Protein AF-I4Z2M0-F1 (afdb_monomer)

pLDDT: mean 75.76, std 14.9, range [39.53, 92.25]

Foldseek 3Di:
DDPPCDPVNVVCCVVVVVVVVVVVVVVVVVVVVVDLPPDQFQPDQVSLQVVLLVVVLVCPVVVVVVVQDDPVSVVVQQPDPPQKDKDFDDLVVPVRFGIKIWGWGDDPDDFTKIWIWTWHRRPVPTDIDIDTDGD

Mean predicted aligned error: 13.49 Å

Solvent-accessible surface area (backbone atoms only — not comparable to full-atom values): 7878 Å² total; per-residue (Å²): 136,82,81,80,74,50,72,69,58,56,54,50,49,68,56,48,53,58,50,53,52,48,51,51,49,49,51,54,53,60,65,63,59,84,52,73,81,87,52,76,58,51,82,45,68,65,51,42,40,53,50,35,52,52,50,54,70,68,41,56,69,60,49,44,74,69,68,44,87,43,72,66,55,46,51,57,50,67,66,41,90,84,19,62,49,65,45,82,45,66,28,93,81,47,92,58,22,33,38,36,20,39,38,44,54,64,57,103,66,94,54,67,31,40,42,35,38,32,24,30,42,34,73,91,66,61,54,74,49,80,48,79,49,85,121

Structure (mmCIF, N/CA/C/O backbone):
data_AF-I4Z2M0-F1
#
_entry.id   AF-I4Z2M0-F1
#
loop_
_atom_site.group_PDB
_atom_site.id
_atom_site.type_symbol
_atom_site.label_atom_id
_atom_site.label_alt_id
_atom_site.label_comp_id
_atom_site.label_asym_id
_atom_site.label_entity_id
_atom_site.label_seq_id
_atom_site.pdbx_PDB_ins_code
_atom_site.Cartn_x
_atom_site.Cartn_y
_atom_site.Cartn_z
_atom_site.occupancy
_atom_site.B_iso_or_equiv
_atom_site.auth_seq_id
_atom_site.auth_comp_id
_atom_site.auth_asym_id
_atom_site.auth_atom_id
_atom_site.pdbx_PDB_model_num
ATOM 1 N N . MET A 1 1 ? 30.466 15.596 -62.202 1.00 39.53 1 MET A N 1
ATOM 2 C CA . MET A 1 1 ? 30.116 16.770 -61.376 1.00 39.53 1 MET A CA 1
ATOM 3 C C . MET A 1 1 ? 30.839 16.613 -60.047 1.00 39.53 1 MET A C 1
ATOM 5 O O . MET A 1 1 ? 30.391 15.8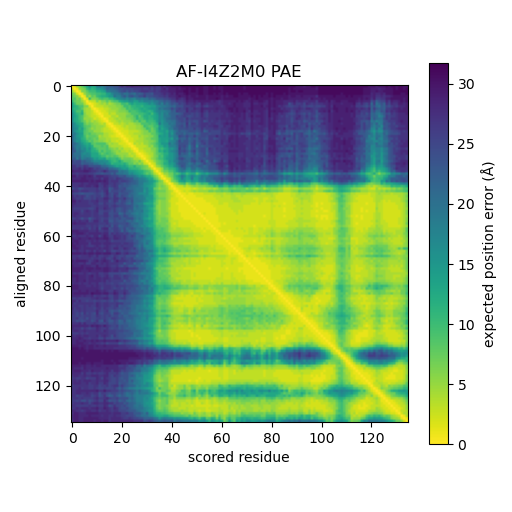74 -59.184 1.00 39.53 1 MET A O 1
ATOM 9 N N . THR A 1 2 ? 32.053 17.153 -59.965 1.00 40.94 2 THR A N 1
ATOM 10 C CA . THR A 1 2 ? 32.986 16.948 -58.851 1.00 40.94 2 THR A CA 1
ATOM 11 C C . THR A 1 2 ? 32.599 17.887 -57.718 1.00 40.94 2 THR A C 1
ATOM 13 O O . THR A 1 2 ? 32.672 19.105 -57.868 1.00 40.94 2 THR A O 1
ATOM 16 N N . ILE A 1 3 ? 32.136 17.333 -56.600 1.00 52.56 3 ILE A N 1
ATOM 17 C CA . ILE A 1 3 ? 31.807 18.111 -55.408 1.00 52.56 3 ILE A CA 1
ATOM 18 C C . ILE A 1 3 ? 33.134 18.595 -54.814 1.00 52.56 3 ILE A C 1
ATOM 20 O O . ILE A 1 3 ? 33.852 17.832 -54.172 1.00 52.56 3 ILE A O 1
ATOM 24 N N . VAL A 1 4 ? 33.480 19.861 -55.051 1.00 52.25 4 VAL A N 1
ATOM 25 C CA . VAL A 1 4 ? 34.564 20.544 -54.335 1.00 52.25 4 VAL A CA 1
ATOM 26 C C . VAL A 1 4 ? 34.057 20.805 -52.918 1.00 52.25 4 VAL A C 1
ATOM 28 O O . VAL A 1 4 ? 33.500 21.858 -52.615 1.00 52.25 4 VAL A O 1
ATOM 31 N N . MET A 1 5 ? 34.186 19.804 -52.046 1.00 54.22 5 MET A N 1
ATOM 32 C CA . MET A 1 5 ? 33.960 19.983 -50.615 1.00 54.22 5 MET A CA 1
ATOM 33 C C . MET A 1 5 ? 35.062 20.893 -50.081 1.00 54.22 5 MET A C 1
ATOM 35 O O . MET A 1 5 ? 36.216 20.499 -49.932 1.00 54.22 5 MET A O 1
ATOM 39 N N . THR A 1 6 ? 34.709 22.151 -49.837 1.00 61.16 6 THR A N 1
ATOM 40 C CA . THR A 1 6 ? 35.622 23.121 -49.232 1.00 61.16 6 THR A CA 1
ATOM 41 C C . THR A 1 6 ? 36.084 22.618 -47.858 1.00 61.16 6 THR A C 1
ATOM 43 O O . THR A 1 6 ? 35.313 22.029 -47.100 1.00 61.16 6 THR A O 1
ATOM 46 N N . PHE A 1 7 ? 37.345 22.857 -47.502 1.00 56.31 7 PHE A N 1
ATOM 47 C CA . PHE A 1 7 ? 37.953 22.408 -46.238 1.00 56.31 7 PHE A CA 1
ATOM 48 C C . PHE A 1 7 ? 37.116 22.777 -44.990 1.00 56.31 7 PHE A C 1
ATOM 50 O O . PHE A 1 7 ? 37.052 22.028 -44.019 1.00 56.31 7 PHE A O 1
ATOM 57 N N . ARG A 1 8 ? 36.377 23.895 -45.061 1.00 56.94 8 ARG A N 1
ATOM 58 C CA . ARG A 1 8 ? 35.423 24.349 -44.035 1.00 56.94 8 ARG A CA 1
ATOM 59 C C . ARG A 1 8 ? 34.245 23.392 -43.823 1.00 56.94 8 ARG A C 1
ATOM 61 O O . ARG A 1 8 ? 33.851 23.171 -42.684 1.00 56.94 8 ARG A O 1
ATOM 68 N N . THR A 1 9 ? 33.706 22.802 -44.891 1.00 59.09 9 THR A N 1
ATOM 69 C CA . THR A 1 9 ? 32.614 21.817 -44.798 1.00 59.09 9 THR A CA 1
ATOM 70 C C . THR A 1 9 ? 33.074 20.482 -44.214 1.00 59.09 9 THR A C 1
ATOM 72 O O . THR A 1 9 ? 32.345 19.885 -43.430 1.00 59.09 9 THR A O 1
ATOM 75 N N . VAL A 1 10 ? 34.304 20.049 -44.509 1.00 63.25 10 VAL A N 1
ATOM 76 C CA . VAL A 1 10 ? 34.873 18.814 -43.939 1.00 63.25 10 VAL A CA 1
ATOM 77 C C . VAL A 1 10 ? 35.121 18.970 -42.435 1.00 63.25 10 VAL A C 1
ATOM 79 O O . VAL A 1 10 ? 34.766 18.090 -41.653 1.00 63.25 10 VAL A O 1
ATOM 82 N N . LEU A 1 11 ? 35.650 20.124 -42.014 1.00 62.41 11 LEU A N 1
ATOM 83 C CA . LEU A 1 11 ? 35.903 20.421 -40.603 1.00 62.41 11 LEU A CA 1
ATOM 84 C C . LEU A 1 11 ? 34.603 20.525 -39.785 1.00 62.41 11 LEU A C 1
ATOM 86 O O . LEU A 1 11 ? 34.537 20.012 -38.672 1.00 62.41 11 LEU A O 1
ATOM 90 N N . ALA A 1 12 ? 33.550 21.130 -40.345 1.00 61.53 12 ALA A N 1
ATOM 91 C CA . ALA A 1 12 ? 32.249 21.219 -39.681 1.00 61.53 12 ALA A CA 1
ATOM 92 C C . ALA A 1 12 ? 31.610 19.836 -39.462 1.00 61.53 12 ALA A C 1
ATOM 94 O O . ALA A 1 12 ? 31.084 19.566 -38.385 1.00 61.53 12 ALA A O 1
ATOM 95 N N . VAL A 1 13 ? 31.700 18.930 -40.442 1.00 65.19 13 VAL A N 1
ATOM 96 C CA . VAL A 1 13 ? 31.169 17.561 -40.312 1.00 65.19 13 VAL A CA 1
ATOM 97 C C . VAL A 1 13 ? 31.956 16.756 -39.273 1.00 65.19 13 VAL A C 1
ATOM 99 O O . VAL A 1 13 ? 31.347 16.071 -38.451 1.00 65.19 13 VAL A O 1
ATOM 102 N N . LEU A 1 14 ? 33.287 16.886 -39.253 1.00 66.44 14 LEU A N 1
ATOM 103 C CA . LEU A 1 14 ? 34.154 16.191 -38.294 1.00 66.44 14 LEU A CA 1
ATOM 104 C C . LEU A 1 14 ? 33.935 16.626 -36.839 1.00 66.44 14 LEU A C 1
ATOM 106 O O . LEU A 1 14 ? 34.188 15.832 -35.941 1.00 66.44 14 LEU A O 1
ATOM 110 N N . ILE A 1 15 ? 33.459 17.850 -36.595 1.00 68.06 15 ILE A N 1
ATOM 111 C CA . ILE A 1 15 ? 33.192 18.362 -35.240 1.00 68.06 15 ILE A CA 1
ATOM 112 C C . ILE A 1 15 ? 31.734 18.116 -34.826 1.00 68.06 15 ILE A C 1
ATOM 114 O O . ILE A 1 15 ? 31.467 17.738 -33.685 1.00 68.06 15 ILE A O 1
ATOM 118 N N . CYS A 1 16 ? 30.778 18.287 -35.742 1.00 62.84 16 CYS A N 1
ATOM 119 C CA . CYS A 1 16 ? 29.357 18.149 -35.422 1.00 62.84 16 CYS A CA 1
ATOM 120 C C . CYS A 1 16 ? 28.910 16.686 -35.291 1.00 62.84 16 CYS A C 1
ATOM 122 O O . CYS A 1 16 ? 28.074 16.389 -34.440 1.00 62.84 16 CYS A O 1
ATOM 124 N N . ALA A 1 17 ? 29.460 15.758 -36.084 1.00 66.06 17 ALA A N 1
ATOM 125 C CA . ALA A 1 17 ? 29.055 14.351 -36.024 1.00 66.06 17 ALA A CA 1
ATOM 126 C C . ALA A 1 17 ? 29.381 13.675 -34.670 1.00 66.06 17 ALA A C 1
ATOM 128 O O . ALA A 1 17 ? 28.494 13.012 -34.127 1.00 66.06 17 ALA A O 1
ATOM 129 N N . PRO A 1 18 ? 30.566 13.881 -34.054 1.00 67.31 18 PRO A N 1
ATOM 130 C CA . PRO A 1 18 ? 30.851 13.378 -32.710 1.00 67.31 18 PRO A CA 1
ATOM 131 C C . PRO A 1 18 ? 29.967 14.007 -31.634 1.00 67.31 18 PRO A C 1
ATOM 133 O O . PRO A 1 18 ? 29.549 13.307 -30.720 1.00 67.31 18 PRO A O 1
ATOM 136 N N . LEU A 1 19 ? 29.647 15.302 -31.741 1.00 69.00 19 LEU A N 1
ATOM 137 C CA . LEU A 1 19 ? 28.785 15.990 -30.772 1.00 69.00 19 LEU A CA 1
ATOM 138 C C . LEU A 1 19 ? 27.345 15.471 -30.815 1.00 69.00 19 LEU A C 1
ATOM 140 O O . LEU A 1 19 ? 26.744 15.260 -29.766 1.00 69.00 19 LEU A O 1
ATOM 144 N N . ILE A 1 20 ? 26.806 15.213 -32.010 1.00 69.06 20 ILE A N 1
ATOM 145 C CA . ILE A 1 20 ? 25.469 14.628 -32.179 1.00 69.06 20 ILE A CA 1
ATOM 146 C C . ILE A 1 20 ? 25.456 13.174 -31.691 1.00 69.06 20 ILE A C 1
ATOM 148 O O . ILE A 1 20 ? 24.523 12.776 -31.000 1.00 69.06 20 ILE A O 1
ATOM 152 N N . ALA A 1 21 ? 26.500 12.392 -31.985 1.00 68.06 21 ALA A N 1
ATOM 153 C CA . ALA A 1 21 ? 26.630 11.025 -31.481 1.00 68.06 21 ALA A CA 1
ATOM 154 C C . ALA A 1 21 ? 26.785 10.981 -29.951 1.00 68.06 21 ALA A C 1
ATOM 156 O O . ALA A 1 21 ? 26.204 10.118 -29.300 1.00 68.06 21 ALA A O 1
ATOM 157 N N . PHE A 1 22 ? 27.510 11.934 -29.363 1.00 67.25 22 PHE A N 1
ATOM 158 C CA . PHE A 1 22 ? 27.665 12.067 -27.916 1.00 67.25 22 PHE A CA 1
ATOM 159 C C . PHE A 1 22 ? 26.360 12.512 -27.244 1.00 67.25 22 PHE A C 1
ATOM 161 O O . PHE A 1 22 ? 25.969 11.936 -26.235 1.00 67.25 22 PHE A O 1
ATOM 168 N N . ALA A 1 23 ? 25.636 13.471 -27.830 1.00 64.88 23 ALA A N 1
ATOM 169 C CA . ALA A 1 23 ? 24.324 13.896 -27.344 1.00 64.88 23 ALA A CA 1
ATOM 170 C C . ALA A 1 23 ? 23.272 12.779 -27.465 1.00 64.88 23 ALA A C 1
ATOM 172 O O . ALA A 1 23 ? 22.514 12.548 -26.526 1.00 64.88 23 ALA A O 1
ATOM 173 N N . GLY A 1 24 ? 23.257 12.044 -28.582 1.00 63.19 24 GLY A N 1
ATOM 174 C CA . GLY A 1 24 ? 22.393 10.878 -28.779 1.00 63.19 24 GLY A CA 1
ATOM 175 C C . GLY A 1 24 ? 22.752 9.710 -27.857 1.00 63.19 24 GLY A C 1
ATOM 176 O O . GLY A 1 24 ? 21.863 9.067 -27.307 1.00 63.19 24 GLY A O 1
ATOM 177 N N . GLY A 1 25 ? 24.047 9.479 -27.621 1.00 60.91 25 GLY A N 1
ATOM 178 C CA . GLY A 1 25 ? 24.546 8.487 -26.670 1.00 60.91 25 GLY A CA 1
ATOM 179 C C . GLY A 1 25 ? 24.176 8.829 -25.229 1.00 60.91 25 GLY A C 1
ATOM 180 O O . GLY A 1 25 ? 23.681 7.968 -24.510 1.00 60.91 25 GLY A O 1
ATOM 181 N N . LEU A 1 26 ? 24.320 10.093 -24.822 1.00 59.53 26 LEU A N 1
ATOM 182 C CA . LEU A 1 26 ? 23.854 10.564 -23.517 1.00 59.53 26 LEU A CA 1
ATOM 183 C C . LEU A 1 26 ? 22.335 10.441 -23.391 1.00 59.53 26 LEU A C 1
ATOM 185 O O . LEU A 1 26 ? 21.869 9.936 -22.379 1.00 59.53 26 LEU A O 1
ATOM 189 N N . ALA A 1 27 ? 21.561 10.825 -24.409 1.00 59.25 27 ALA A N 1
ATOM 190 C CA . ALA A 1 27 ? 20.108 10.658 -24.395 1.00 59.25 27 ALA A CA 1
ATOM 191 C C . ALA A 1 27 ? 19.698 9.181 -24.263 1.00 59.25 27 ALA A C 1
ATOM 193 O O . ALA A 1 27 ? 18.796 8.878 -23.492 1.00 59.25 27 ALA A O 1
ATOM 194 N N . PHE A 1 28 ? 20.390 8.254 -24.933 1.00 57.38 28 PHE A N 1
ATOM 195 C CA . PHE A 1 28 ? 20.151 6.812 -24.807 1.00 57.38 28 PHE A CA 1
ATOM 196 C C . PHE A 1 28 ? 20.551 6.255 -23.431 1.00 57.38 28 PHE A C 1
ATOM 198 O O . PHE A 1 28 ? 19.854 5.397 -22.884 1.00 57.38 28 PHE A O 1
ATOM 205 N N . VAL A 1 29 ? 21.645 6.757 -22.849 1.00 56.69 29 VAL A N 1
ATOM 206 C CA . VAL A 1 29 ? 22.059 6.421 -21.479 1.00 56.69 29 VAL A CA 1
ATOM 207 C C . VAL A 1 29 ? 21.027 6.938 -20.480 1.00 56.69 29 VAL A C 1
ATOM 209 O O . VAL A 1 29 ? 20.570 6.146 -19.667 1.00 56.69 29 VAL A O 1
ATOM 212 N N . PHE A 1 30 ? 20.591 8.201 -20.586 1.00 53.19 30 PHE A N 1
ATOM 213 C CA . PHE A 1 30 ? 19.575 8.809 -19.716 1.00 53.19 30 PHE A CA 1
ATOM 214 C C . PHE A 1 30 ? 18.183 8.169 -19.870 1.00 53.19 30 PHE A C 1
ATOM 216 O O . PHE A 1 30 ? 17.471 8.030 -18.879 1.00 53.19 30 PHE A O 1
ATOM 223 N N . TRP A 1 31 ? 17.817 7.701 -21.068 1.00 50.41 31 TRP A N 1
ATOM 224 C CA . TRP A 1 31 ? 16.560 6.976 -21.307 1.00 50.41 31 TRP A CA 1
ATOM 225 C C . TRP A 1 31 ? 16.549 5.579 -20.662 1.00 50.41 31 TRP A C 1
ATOM 227 O O . TRP A 1 31 ? 15.497 5.089 -20.267 1.00 50.41 31 TRP A O 1
ATOM 237 N N . ASN A 1 32 ? 17.717 4.947 -20.493 1.00 46.47 32 ASN A N 1
ATOM 238 C CA . ASN A 1 32 ? 17.856 3.654 -19.809 1.00 46.47 32 ASN A CA 1
ATOM 239 C C . ASN A 1 32 ? 18.048 3.766 -18.282 1.00 46.47 32 ASN A C 1
ATOM 241 O O . ASN A 1 32 ? 18.184 2.745 -17.609 1.00 46.47 32 ASN A O 1
ATOM 245 N N . VAL A 1 33 ? 18.023 4.976 -17.708 1.00 48.19 33 VAL A N 1
ATOM 246 C CA . VAL A 1 33 ? 18.077 5.186 -16.242 1.00 48.19 33 VAL A CA 1
ATOM 247 C C . VAL A 1 33 ? 16.685 5.127 -15.598 1.00 48.19 33 VAL A C 1
ATOM 249 O O . VAL A 1 33 ? 16.551 5.392 -14.411 1.00 48.19 33 VAL A O 1
ATOM 252 N N . GLY A 1 34 ? 15.655 4.677 -16.326 1.00 48.41 34 GLY A N 1
ATOM 253 C CA . GLY A 1 34 ? 14.385 4.193 -15.755 1.00 48.41 34 GLY A CA 1
ATOM 254 C C . GLY A 1 34 ? 14.520 2.834 -15.052 1.00 48.41 34 GLY A C 1
ATOM 255 O O . GLY A 1 34 ? 13.595 2.030 -15.027 1.00 48.41 34 GLY A O 1
ATOM 256 N N . SER A 1 35 ? 15.712 2.524 -14.546 1.00 53.62 35 SER A N 1
ATOM 257 C CA . SER A 1 35 ? 16.011 1.294 -13.835 1.00 53.62 35 SER A CA 1
ATOM 258 C C . SER A 1 35 ? 16.163 1.643 -12.366 1.00 53.62 35 SER A C 1
ATOM 260 O O . SER A 1 35 ? 16.992 2.474 -11.998 1.00 53.62 35 SER A O 1
ATOM 262 N N . CYS A 1 36 ? 15.378 0.969 -11.532 1.00 60.34 36 CYS A N 1
ATOM 263 C CA . CYS A 1 36 ? 15.385 0.966 -10.066 1.00 60.34 36 CYS A CA 1
ATOM 264 C C . CYS A 1 36 ? 16.738 0.527 -9.444 1.00 60.34 36 CYS A C 1
ATOM 266 O O . CYS A 1 36 ? 16.777 -0.014 -8.345 1.00 60.34 36 CYS A O 1
ATOM 268 N N . SER A 1 37 ? 17.850 0.669 -10.170 1.00 53.22 37 SER A N 1
ATOM 269 C CA . SER A 1 37 ? 19.125 -0.017 -9.960 1.00 53.22 37 SER A CA 1
ATOM 270 C C . SER A 1 37 ? 19.979 0.549 -8.833 1.00 53.22 37 SER A C 1
ATOM 272 O O . SER A 1 37 ? 20.956 -0.090 -8.465 1.00 53.22 37 SER A O 1
ATOM 274 N N . ASN A 1 38 ? 19.635 1.709 -8.265 1.00 53.56 38 ASN A N 1
ATOM 275 C CA . ASN A 1 38 ? 20.460 2.354 -7.234 1.00 53.56 38 ASN A CA 1
ATOM 276 C C . ASN A 1 38 ? 19.676 3.032 -6.096 1.00 53.56 38 ASN A C 1
ATOM 278 O 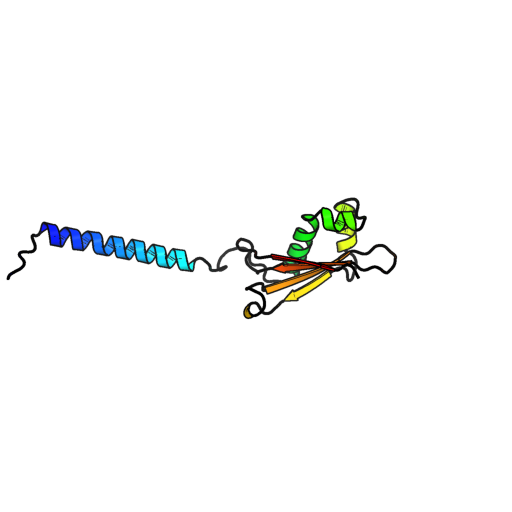O . ASN A 1 38 ? 20.278 3.723 -5.276 1.00 53.56 38 ASN A O 1
ATOM 282 N N . LEU A 1 39 ? 18.346 2.900 -6.031 1.00 57.41 39 LEU A N 1
ATOM 283 C CA . LEU A 1 39 ? 17.522 3.721 -5.135 1.00 57.41 39 LEU A CA 1
ATOM 284 C C . LEU A 1 39 ? 16.439 2.887 -4.447 1.00 57.41 39 LEU A C 1
ATOM 286 O O . LEU A 1 39 ? 15.714 2.169 -5.125 1.00 57.41 39 LEU A O 1
ATOM 290 N N . GLN A 1 40 ? 16.367 3.020 -3.111 1.00 63.47 40 GLN A N 1
ATOM 291 C CA . GLN A 1 40 ? 15.454 2.366 -2.153 1.00 63.47 40 GLN A CA 1
ATOM 292 C C . GLN A 1 40 ? 14.269 1.647 -2.810 1.00 63.47 40 GLN A C 1
ATOM 294 O O . GLN A 1 40 ? 13.201 2.231 -3.025 1.00 63.47 40 GLN A O 1
ATOM 299 N N . LYS A 1 41 ? 14.493 0.375 -3.134 1.00 74.06 41 LYS A N 1
ATOM 300 C CA . LYS A 1 41 ? 13.492 -0.525 -3.679 1.00 74.06 41 LYS A CA 1
ATOM 301 C C . LYS A 1 41 ? 12.776 -1.206 -2.515 1.00 74.06 41 LYS A C 1
ATOM 303 O O . LYS A 1 41 ? 13.399 -1.571 -1.523 1.00 74.06 41 LYS A O 1
ATOM 308 N N . ILE A 1 42 ? 11.459 -1.316 -2.617 1.00 80.81 42 ILE A N 1
ATOM 309 C CA . ILE A 1 42 ? 10.639 -2.121 -1.717 1.00 80.81 42 ILE A CA 1
ATOM 310 C C . ILE A 1 42 ? 10.824 -3.569 -2.164 1.00 80.81 42 ILE A C 1
ATOM 312 O O . ILE A 1 42 ? 10.192 -4.008 -3.127 1.00 80.81 42 ILE A O 1
ATOM 316 N N . ASP A 1 43 ? 11.766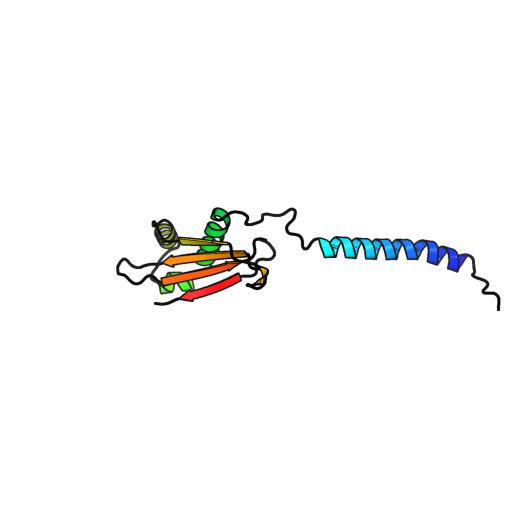 -4.252 -1.521 1.00 82.50 43 ASP A N 1
ATOM 317 C CA . ASP A 1 43 ? 12.193 -5.606 -1.889 1.00 82.50 43 ASP A CA 1
ATOM 318 C C . ASP A 1 43 ? 11.664 -6.676 -0.937 1.00 82.50 43 ASP A C 1
ATOM 320 O O . ASP A 1 43 ? 11.623 -7.850 -1.297 1.00 82.50 43 ASP A O 1
ATOM 324 N N . THR A 1 44 ? 11.254 -6.288 0.269 1.00 88.19 44 THR A N 1
ATOM 325 C CA . THR A 1 44 ? 10.776 -7.226 1.283 1.00 88.19 44 THR A CA 1
ATOM 326 C C . THR A 1 44 ? 9.288 -7.042 1.557 1.00 88.19 44 THR A C 1
ATOM 328 O O . THR A 1 44 ? 8.730 -5.951 1.417 1.00 88.19 44 THR A O 1
ATOM 331 N N . SER A 1 45 ? 8.643 -8.113 2.022 1.00 88.06 45 SER A N 1
ATOM 332 C CA . SER A 1 45 ? 7.262 -8.057 2.509 1.00 88.06 45 SER A CA 1
ATOM 333 C C . SER A 1 45 ? 7.100 -7.103 3.699 1.00 88.06 45 SER A C 1
ATOM 335 O O . SER A 1 45 ? 6.032 -6.527 3.884 1.00 88.06 45 SER A O 1
ATOM 337 N N . GLU A 1 46 ? 8.152 -6.916 4.503 1.00 89.56 46 GLU A N 1
ATOM 338 C CA . GLU A 1 46 ? 8.171 -5.979 5.633 1.00 89.56 46 GLU A CA 1
ATOM 339 C C . GLU A 1 46 ? 8.162 -4.523 5.150 1.00 89.56 46 GLU A C 1
ATOM 341 O O . GLU A 1 46 ? 7.346 -3.722 5.611 1.00 89.56 46 GLU A O 1
ATOM 346 N N . ASP A 1 47 ? 8.992 -4.194 4.158 1.00 89.06 47 ASP A N 1
ATOM 347 C CA . ASP A 1 47 ? 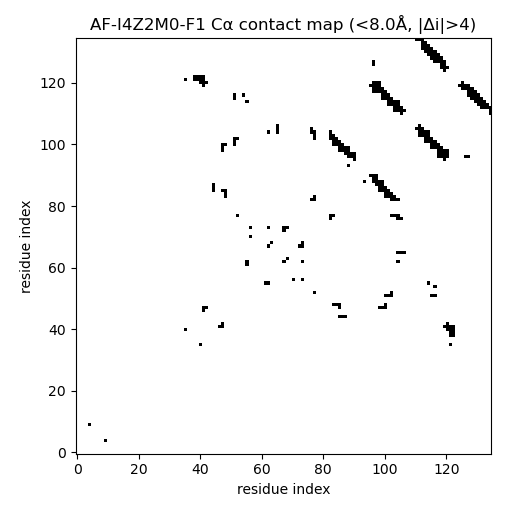9.001 -2.869 3.530 1.00 89.06 47 ASP A CA 1
ATOM 348 C C . ASP A 1 47 ? 7.654 -2.568 2.858 1.00 89.06 47 ASP A C 1
ATOM 350 O O . ASP A 1 47 ? 7.114 -1.464 2.975 1.00 89.06 47 ASP A O 1
ATOM 354 N N . ALA A 1 48 ? 7.080 -3.566 2.182 1.00 90.69 48 ALA A N 1
ATOM 355 C CA . ALA A 1 48 ? 5.773 -3.469 1.544 1.00 90.69 48 ALA A CA 1
ATOM 356 C C . ALA A 1 48 ? 4.636 -3.279 2.564 1.00 90.69 48 ALA A C 1
ATOM 358 O O . ALA A 1 48 ? 3.703 -2.495 2.335 1.00 90.69 48 ALA A O 1
ATOM 359 N N . LEU A 1 49 ? 4.730 -3.933 3.724 1.00 91.56 49 LEU A N 1
ATOM 360 C CA . LEU A 1 49 ? 3.797 -3.736 4.827 1.00 91.56 49 LEU A CA 1
ATOM 361 C C . LEU A 1 49 ? 3.866 -2.302 5.356 1.00 91.56 49 LEU A C 1
ATOM 363 O O . LEU A 1 49 ? 2.838 -1.628 5.464 1.00 91.56 49 LEU A O 1
ATOM 367 N N . GLU A 1 50 ? 5.067 -1.823 5.678 1.00 91.25 50 GLU A N 1
ATOM 368 C CA . GLU A 1 50 ? 5.260 -0.468 6.197 1.00 91.25 50 GLU A CA 1
ATOM 369 C C . GLU A 1 50 ? 4.827 0.594 5.186 1.00 91.25 50 GLU A C 1
ATOM 371 O O . GLU A 1 50 ? 4.228 1.610 5.557 1.00 91.25 50 GLU A O 1
ATOM 376 N N . PHE A 1 51 ? 5.031 0.330 3.897 1.00 90.38 51 PHE A N 1
ATOM 377 C CA . PHE A 1 51 ? 4.537 1.187 2.833 1.00 90.38 51 PHE A CA 1
ATOM 378 C C . PHE A 1 51 ? 3.003 1.226 2.762 1.00 90.38 51 PHE A C 1
ATOM 380 O O . PHE A 1 51 ? 2.413 2.306 2.651 1.00 90.38 51 PHE A O 1
ATOM 387 N N . GLY A 1 52 ? 2.333 0.080 2.898 1.00 90.81 52 GLY A N 1
ATOM 388 C CA . GLY A 1 52 ? 0.872 0.032 2.989 1.00 90.81 52 GLY A CA 1
ATOM 389 C C . GLY A 1 52 ? 0.342 0.807 4.199 1.00 90.81 52 GLY A C 1
ATOM 390 O O . GLY A 1 52 ? -0.582 1.613 4.066 1.00 90.81 52 GLY A O 1
ATOM 391 N N . LYS A 1 53 ? 0.968 0.646 5.377 1.00 92.19 53 LYS A N 1
ATOM 392 C CA . LYS A 1 53 ? 0.610 1.412 6.587 1.00 92.19 53 LYS A CA 1
ATOM 393 C C . LYS A 1 53 ? 0.814 2.912 6.384 1.00 92.19 53 LYS A C 1
ATOM 395 O O . LYS A 1 53 ? -0.003 3.712 6.837 1.00 92.19 53 LYS A O 1
ATOM 400 N N . TYR A 1 54 ? 1.889 3.314 5.702 1.00 91.69 54 TYR A N 1
ATOM 401 C CA . TYR A 1 54 ? 2.131 4.710 5.338 1.00 91.69 54 TYR A CA 1
ATOM 402 C C . TYR A 1 54 ? 0.976 5.295 4.510 1.00 91.69 54 TYR A C 1
ATOM 404 O O . TYR A 1 54 ? 0.509 6.394 4.817 1.00 91.69 54 TYR A O 1
ATOM 412 N N . TRP A 1 55 ? 0.474 4.561 3.514 1.00 91.06 55 TRP A N 1
ATOM 413 C CA . TRP A 1 55 ? -0.665 5.009 2.709 1.00 91.06 55 TRP A CA 1
ATOM 414 C C . TRP A 1 55 ? -1.947 5.149 3.516 1.00 91.06 55 TRP A C 1
ATOM 416 O O . TRP A 1 55 ? -2.616 6.179 3.420 1.00 91.06 55 TRP A O 1
ATOM 426 N N . LEU A 1 56 ? -2.239 4.175 4.376 1.00 90.62 56 LEU A N 1
ATOM 427 C CA . LEU A 1 56 ? -3.402 4.242 5.252 1.00 90.62 56 LEU A CA 1
ATOM 428 C C . LEU A 1 56 ? -3.341 5.450 6.197 1.00 90.62 56 LEU A C 1
ATOM 430 O O . LEU A 1 56 ? -4.329 6.162 6.350 1.00 90.62 56 LEU A O 1
ATOM 434 N N . ARG A 1 57 ? -2.173 5.744 6.785 1.00 92.12 57 ARG A N 1
ATOM 435 C CA . ARG A 1 57 ? -1.976 6.940 7.630 1.00 92.12 57 ARG A CA 1
ATOM 436 C C . ARG A 1 57 ? -2.241 8.240 6.867 1.00 92.12 57 ARG A C 1
ATOM 438 O O . ARG A 1 57 ? -2.691 9.212 7.469 1.00 92.12 57 ARG A O 1
ATOM 445 N N . ARG A 1 58 ? -1.962 8.263 5.561 1.00 90.81 58 ARG A N 1
ATOM 446 C CA . ARG A 1 58 ? -2.155 9.433 4.696 1.00 90.81 58 ARG A CA 1
ATOM 447 C C . ARG A 1 58 ? -3.616 9.640 4.291 1.00 90.81 58 ARG A C 1
ATOM 449 O O . ARG A 1 58 ? -4.018 10.789 4.114 1.00 90.81 58 ARG A O 1
ATOM 456 N N . ASP A 1 59 ? -4.408 8.577 4.156 1.00 89.56 59 ASP A N 1
ATOM 457 C CA . ASP A 1 59 ? -5.832 8.686 3.821 1.00 89.56 59 ASP A CA 1
ATOM 458 C C . ASP A 1 59 ? -6.715 8.763 5.070 1.00 89.56 59 ASP A C 1
ATOM 460 O O . ASP A 1 59 ? -7.386 7.813 5.475 1.00 89.56 59 ASP A O 1
ATOM 464 N N . GLU A 1 60 ? -6.725 9.950 5.677 1.00 88.44 60 GLU A N 1
ATOM 465 C CA . GLU A 1 60 ? -7.497 10.244 6.886 1.00 88.44 60 GLU A CA 1
ATOM 466 C C . GLU A 1 60 ? -8.990 9.936 6.762 1.00 88.44 60 GLU A C 1
ATOM 468 O O . GLU A 1 60 ? -9.631 9.516 7.727 1.00 88.44 60 GLU A O 1
ATOM 473 N N . ARG A 1 61 ? -9.550 10.110 5.564 1.00 86.50 61 ARG A N 1
ATOM 474 C CA . ARG A 1 61 ? -10.979 9.905 5.318 1.00 86.50 61 ARG A CA 1
ATOM 475 C C . ARG A 1 61 ? -11.377 8.459 5.556 1.00 86.50 61 ARG A C 1
ATOM 477 O O . ARG A 1 61 ? -12.448 8.229 6.107 1.00 86.50 61 ARG A O 1
ATOM 484 N N . PHE A 1 62 ? -10.512 7.516 5.184 1.00 85.31 62 PHE A N 1
ATOM 485 C CA . PHE A 1 62 ? -10.789 6.101 5.359 1.00 85.31 62 PHE A CA 1
ATOM 486 C C . PHE A 1 62 ? -10.878 5.750 6.844 1.00 85.31 62 PHE A C 1
ATOM 488 O O . PHE A 1 62 ? -11.953 5.407 7.322 1.00 85.31 62 PHE A O 1
ATOM 495 N N . TRP A 1 63 ? -9.801 5.907 7.617 1.00 86.88 63 TRP A N 1
ATOM 496 C CA . TRP A 1 63 ? -9.807 5.452 9.012 1.00 86.88 63 TRP A CA 1
ATOM 497 C C . TRP A 1 63 ? -10.714 6.292 9.923 1.00 86.88 63 TRP A C 1
ATOM 499 O O . TRP A 1 63 ? -11.314 5.740 10.849 1.00 86.88 63 TRP A O 1
ATOM 509 N N . ARG A 1 64 ? -10.920 7.589 9.640 1.00 85.00 64 ARG A N 1
ATOM 510 C CA . ARG A 1 64 ? -11.921 8.384 10.374 1.00 85.00 64 ARG A CA 1
ATOM 511 C C . ARG A 1 64 ? -13.346 7.923 10.110 1.00 85.00 64 ARG A C 1
ATOM 513 O O . ARG A 1 64 ? -14.133 7.885 11.056 1.00 85.00 64 ARG A O 1
ATOM 520 N N . ALA A 1 65 ? -13.682 7.549 8.872 1.00 82.31 65 ALA A N 1
ATOM 521 C CA . ALA A 1 65 ? -14.992 6.970 8.566 1.00 82.31 65 ALA A CA 1
ATOM 522 C C . ALA A 1 65 ? -15.239 5.680 9.367 1.00 82.31 65 ALA A C 1
ATOM 524 O O . ALA A 1 65 ? -16.379 5.374 9.703 1.00 82.31 65 ALA A O 1
ATOM 525 N N . LYS A 1 66 ? -14.168 4.979 9.760 1.00 78.50 66 LYS A N 1
ATOM 526 C CA . LYS A 1 66 ? -14.214 3.762 10.587 1.00 78.50 66 LYS A CA 1
ATOM 527 C C . LYS A 1 66 ? -14.164 4.023 12.094 1.00 78.50 66 LYS A C 1
ATOM 529 O O . LYS A 1 66 ? -14.078 3.097 12.894 1.00 78.50 66 LYS A O 1
ATOM 534 N N . GLY A 1 67 ? -14.273 5.286 12.510 1.00 81.31 67 GLY A N 1
ATOM 535 C CA . GLY A 1 67 ? -14.359 5.672 13.918 1.00 81.31 67 GLY A CA 1
ATOM 536 C C . GLY A 1 67 ? -13.017 5.732 14.647 1.00 81.31 67 GLY A C 1
ATOM 537 O O . GLY A 1 67 ? -13.009 5.922 15.866 1.00 81.31 67 GLY A O 1
ATOM 538 N N . VAL A 1 68 ? -11.898 5.618 13.926 1.00 86.00 68 VAL A N 1
ATOM 539 C CA . VAL A 1 68 ? -10.560 5.864 14.471 1.00 86.00 68 VAL A CA 1
ATOM 540 C C . VAL A 1 68 ? -10.390 7.375 14.648 1.00 86.00 68 VAL A C 1
ATOM 542 O O . VAL A 1 68 ? -10.564 8.151 13.709 1.00 86.00 68 VAL A O 1
ATOM 545 N N . LYS A 1 69 ? -10.110 7.815 15.879 1.00 86.44 69 LYS A N 1
ATOM 546 C CA . LYS A 1 69 ? -10.128 9.244 16.241 1.00 86.44 69 LYS A CA 1
ATOM 547 C C . LYS A 1 69 ? -8.774 9.920 16.079 1.00 86.44 69 LYS A C 1
ATOM 549 O O . LYS A 1 69 ? -8.719 11.139 15.931 1.00 86.44 69 LYS A O 1
ATOM 554 N N . SER A 1 70 ? -7.694 9.148 16.129 1.00 90.12 70 SER A N 1
ATOM 555 C CA . SER A 1 70 ? -6.332 9.664 16.084 1.00 90.12 70 SER A CA 1
ATOM 556 C C . SER A 1 70 ? -5.379 8.707 15.371 1.00 90.12 70 SER A C 1
ATOM 558 O O . SER A 1 70 ? -5.636 7.510 15.263 1.00 90.12 70 SER A O 1
ATOM 560 N N . LEU A 1 71 ? -4.232 9.235 14.931 1.00 89.94 71 LEU A N 1
ATOM 561 C CA . LEU A 1 71 ? -3.142 8.418 14.386 1.00 89.94 71 LEU A CA 1
ATOM 562 C C . LEU A 1 71 ? -2.574 7.437 15.420 1.00 89.94 71 LEU A C 1
ATOM 564 O O . LEU A 1 71 ? -2.089 6.372 15.048 1.00 89.94 71 LEU A O 1
ATOM 568 N N . THR A 1 72 ? -2.635 7.778 16.708 1.00 90.31 72 THR A N 1
ATOM 569 C CA . THR A 1 72 ? -2.229 6.874 17.789 1.00 90.31 72 THR A CA 1
ATOM 570 C C . THR A 1 72 ? -3.155 5.665 17.850 1.00 90.31 72 THR A C 1
ATOM 572 O O . THR A 1 72 ? -2.672 4.538 17.842 1.00 90.31 72 THR A O 1
ATOM 575 N N . ASP A 1 73 ? -4.472 5.892 17.820 1.00 87.94 73 ASP A N 1
ATOM 576 C CA . ASP A 1 73 ? -5.464 4.811 17.792 1.00 87.94 73 ASP A CA 1
ATOM 577 C C . ASP A 1 73 ? -5.301 3.953 16.532 1.00 87.94 73 ASP A C 1
ATOM 579 O O . ASP A 1 73 ? -5.354 2.730 16.604 1.00 87.94 73 ASP A O 1
ATOM 583 N N . LEU A 1 74 ? -5.026 4.584 15.384 1.00 89.81 74 LEU A N 1
ATOM 584 C CA . LEU A 1 74 ? -4.740 3.875 14.138 1.00 89.81 74 LEU A CA 1
ATOM 585 C C . LEU A 1 74 ? -3.529 2.947 14.276 1.00 89.81 74 LEU A C 1
ATOM 587 O O . LEU A 1 74 ? -3.590 1.796 13.859 1.00 89.81 74 LEU A O 1
ATOM 591 N N . ASN A 1 75 ? -2.423 3.434 14.841 1.00 90.94 75 ASN A N 1
ATOM 592 C CA . ASN A 1 75 ? -1.224 2.615 15.008 1.00 90.94 75 ASN A CA 1
ATOM 593 C C . ASN A 1 75 ? -1.478 1.432 15.952 1.00 90.94 75 ASN A C 1
ATOM 595 O O . ASN A 1 75 ? -1.041 0.331 15.640 1.00 90.94 75 ASN A O 1
ATOM 599 N N . LEU A 1 76 ? -2.245 1.627 17.031 1.00 88.44 76 LEU A N 1
ATOM 600 C CA . LEU A 1 76 ? -2.646 0.537 17.928 1.00 88.44 76 LEU A CA 1
ATOM 601 C C . LEU A 1 76 ? -3.488 -0.526 17.207 1.00 88.44 76 LEU A C 1
ATOM 603 O O . LEU A 1 76 ? -3.297 -1.720 17.427 1.00 88.44 76 LEU A O 1
ATOM 607 N N . GLU A 1 77 ? -4.401 -0.118 16.323 1.00 86.38 77 GLU A N 1
ATOM 608 C CA . GLU A 1 77 ? -5.170 -1.053 15.490 1.00 86.38 77 GLU A CA 1
ATOM 609 C C . GLU A 1 77 ? -4.270 -1.841 14.524 1.00 86.38 77 GLU A C 1
ATOM 611 O O . GLU A 1 77 ? -4.439 -3.049 14.358 1.00 86.38 77 GLU A O 1
ATOM 616 N N . LEU A 1 78 ? -3.265 -1.185 13.939 1.00 88.19 78 LEU A N 1
ATOM 617 C CA . LEU A 1 78 ? -2.301 -1.794 13.014 1.00 88.19 78 LEU A CA 1
ATOM 618 C C . LEU A 1 78 ? -1.236 -2.671 13.691 1.00 88.19 78 LEU A C 1
ATOM 620 O O . LEU A 1 78 ? -0.447 -3.309 12.995 1.00 88.19 78 LEU A O 1
ATOM 624 N N . GLU A 1 79 ? -1.189 -2.704 15.021 1.00 87.25 79 GLU A N 1
ATOM 625 C CA . GLU A 1 79 ? -0.342 -3.620 15.796 1.00 87.25 79 GLU A CA 1
ATOM 626 C C . GLU A 1 79 ? -1.072 -4.920 16.169 1.00 87.25 79 GLU A C 1
ATOM 628 O O . GLU A 1 79 ? -0.445 -5.879 16.628 1.00 87.25 79 GLU A O 1
ATOM 633 N N . LYS A 1 80 ? -2.394 -4.996 15.958 1.00 84.88 80 LYS A N 1
ATOM 634 C CA . LYS A 1 80 ? -3.169 -6.197 16.277 1.00 84.88 80 LYS A CA 1
ATOM 635 C C . LYS A 1 80 ? -2.764 -7.371 15.388 1.00 84.88 80 LYS A C 1
ATOM 637 O O . LYS A 1 80 ? -2.605 -7.252 14.173 1.00 84.88 80 LYS A O 1
ATOM 642 N N . VAL A 1 81 ? -2.673 -8.551 15.998 1.00 78.19 81 VAL A N 1
ATOM 643 C CA . VAL A 1 81 ? -2.402 -9.801 15.279 1.00 78.19 81 VAL A CA 1
ATOM 644 C C . VAL A 1 81 ? -3.489 -10.031 14.226 1.00 78.19 81 VAL A C 1
ATOM 646 O O . VAL A 1 81 ? -4.678 -10.009 14.536 1.00 78.19 81 VAL A O 1
ATOM 649 N N . GLY A 1 82 ? -3.075 -10.250 12.976 1.00 76.25 82 GLY A N 1
ATOM 650 C CA . GLY A 1 82 ? -3.993 -10.457 11.852 1.00 76.25 82 GLY A CA 1
ATOM 651 C C . GLY A 1 82 ? -4.581 -9.175 11.250 1.00 76.25 82 GLY A C 1
ATOM 652 O O . GLY A 1 82 ? -5.461 -9.274 10.394 1.00 76.25 82 GLY A O 1
ATOM 653 N N . CYS A 1 83 ? -4.093 -7.990 11.641 1.00 83.06 83 CYS A N 1
ATOM 654 C CA . CYS A 1 83 ? -4.484 -6.722 11.017 1.00 83.06 83 CYS A CA 1
ATOM 655 C C . CYS A 1 83 ? -4.158 -6.672 9.527 1.00 83.06 83 CYS A C 1
ATOM 657 O O . CYS A 1 83 ? -4.788 -5.936 8.781 1.00 83.06 83 CYS A O 1
ATOM 659 N N . CYS A 1 84 ? -3.116 -7.376 9.100 1.00 84.69 84 CYS A N 1
ATOM 660 C CA . CYS A 1 84 ? -2.390 -6.985 7.911 1.00 84.69 84 CYS A CA 1
ATOM 661 C C . CYS A 1 84 ? -1.928 -8.217 7.142 1.00 84.69 84 CYS A C 1
ATOM 663 O O . CYS A 1 84 ? -1.485 -9.206 7.726 1.00 84.69 84 CYS A O 1
ATOM 665 N N . THR A 1 85 ? -2.030 -8.159 5.823 1.00 88.12 85 THR A N 1
ATOM 666 C CA . THR A 1 85 ? -1.541 -9.189 4.911 1.00 88.12 85 THR A CA 1
ATOM 667 C C . THR A 1 85 ? -0.800 -8.502 3.779 1.00 88.12 85 THR A C 1
ATOM 669 O O . THR A 1 85 ? -1.235 -7.459 3.296 1.00 88.12 85 THR A O 1
ATOM 672 N N . VAL A 1 86 ? 0.333 -9.075 3.389 1.00 90.12 86 VAL A N 1
ATOM 673 C CA . VAL A 1 86 ? 1.127 -8.607 2.256 1.00 90.12 86 VAL A CA 1
ATOM 674 C C . VAL A 1 86 ? 1.343 -9.775 1.321 1.00 90.12 86 VAL A C 1
ATOM 676 O O . VAL A 1 86 ? 1.666 -10.875 1.768 1.00 90.12 86 VAL A O 1
ATOM 679 N N . GLU A 1 87 ? 1.168 -9.514 0.038 1.00 91.00 87 GLU A N 1
ATOM 680 C CA . GLU A 1 87 ? 1.350 -10.475 -1.033 1.00 91.00 87 GLU A CA 1
ATOM 681 C C . GLU A 1 87 ? 2.179 -9.842 -2.151 1.00 91.00 87 GLU A C 1
ATOM 683 O O . GLU A 1 87 ? 1.972 -8.685 -2.526 1.00 91.00 87 GLU A O 1
ATOM 688 N N . GLU A 1 88 ? 3.135 -10.606 -2.671 1.00 89.19 88 GLU A N 1
ATOM 689 C CA . GLU A 1 88 ? 3.814 -10.267 -3.917 1.00 89.19 88 GLU A CA 1
ATOM 690 C C . GLU A 1 88 ? 2.945 -10.745 -5.082 1.00 89.19 88 GLU A C 1
ATOM 692 O O . GLU A 1 88 ? 2.495 -11.888 -5.116 1.00 89.19 88 GLU A O 1
ATOM 697 N N . ILE A 1 89 ? 2.693 -9.856 -6.033 1.00 86.88 89 ILE A N 1
ATOM 698 C CA . ILE A 1 89 ? 1.793 -10.078 -7.162 1.00 86.88 89 ILE A CA 1
ATOM 699 C C . ILE A 1 89 ? 2.563 -10.007 -8.477 1.00 86.88 89 ILE A C 1
ATOM 701 O O . ILE A 1 89 ? 3.556 -9.291 -8.604 1.00 86.88 89 ILE A O 1
ATOM 705 N N . VAL A 1 90 ? 2.079 -10.736 -9.484 1.00 85.12 90 VAL A N 1
ATOM 706 C CA . VAL A 1 90 ? 2.734 -10.825 -10.793 1.00 85.12 90 VAL A CA 1
ATOM 707 C C . VAL A 1 90 ? 2.618 -9.482 -11.539 1.00 85.12 90 VAL A C 1
ATOM 709 O O . VAL A 1 90 ? 1.514 -9.092 -11.932 1.00 85.12 90 VAL A O 1
ATOM 712 N N . PRO A 1 91 ? 3.731 -8.772 -11.813 1.00 83.69 91 PRO A N 1
ATOM 713 C CA . PRO A 1 91 ? 3.662 -7.397 -12.316 1.00 83.69 91 PRO A CA 1
ATOM 714 C C . PRO A 1 91 ? 3.108 -7.283 -13.735 1.00 83.69 91 PRO A C 1
ATOM 716 O O . PRO A 1 91 ? 2.450 -6.297 -14.069 1.00 83.69 91 PRO A O 1
ATOM 719 N N . SER A 1 92 ? 3.351 -8.295 -14.574 1.00 82.62 92 SER A N 1
ATOM 720 C CA . SER A 1 92 ? 2.871 -8.333 -15.961 1.00 82.62 92 SER A CA 1
ATOM 721 C C . SER A 1 92 ? 1.349 -8.361 -16.071 1.00 82.62 92 SER A C 1
ATOM 723 O O . SER A 1 92 ? 0.811 -7.996 -17.111 1.00 82.62 92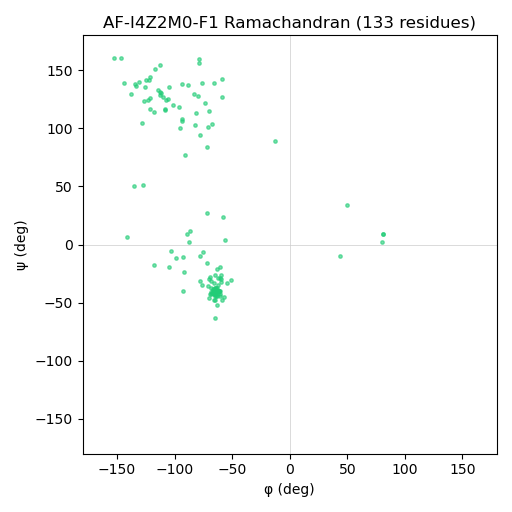 SER A O 1
ATOM 725 N N . GLU A 1 93 ? 0.662 -8.779 -15.010 1.00 84.25 93 GLU A N 1
ATOM 726 C CA . GLU A 1 93 ? -0.794 -8.911 -14.965 1.00 84.25 93 GLU A CA 1
ATOM 727 C C . GLU A 1 93 ? -1.461 -7.759 -14.194 1.00 84.25 93 GLU A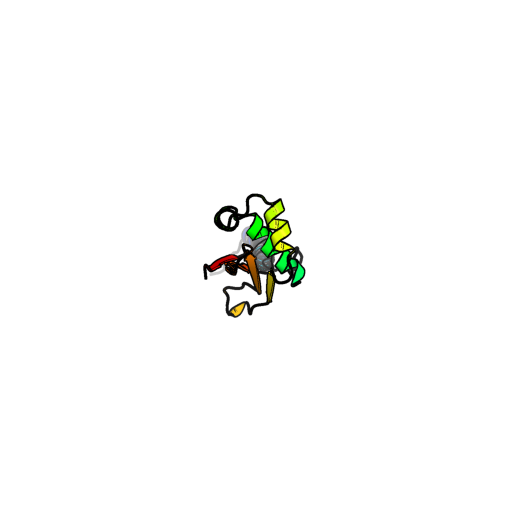 C 1
ATOM 729 O O . GLU A 1 93 ? -2.686 -7.663 -14.182 1.00 84.25 93 GLU A O 1
ATOM 734 N N . ASN A 1 94 ? -0.678 -6.859 -13.579 1.00 81.75 94 ASN A N 1
ATOM 735 C CA . ASN A 1 94 ? -1.196 -5.772 -12.743 1.00 81.75 94 ASN A CA 1
ATOM 736 C C . ASN A 1 94 ? -0.530 -4.407 -13.001 1.00 81.75 94 ASN A C 1
ATOM 738 O O . ASN A 1 94 ? -0.082 -3.732 -12.072 1.00 81.75 94 ASN A O 1
ATOM 742 N N . ASP A 1 95 ? -0.462 -3.986 -14.265 1.00 84.62 95 ASP A N 1
ATOM 743 C CA . ASP A 1 95 ? 0.094 -2.691 -14.700 1.00 84.62 95 ASP A CA 1
ATOM 744 C C . ASP A 1 95 ? 1.489 -2.374 -14.112 1.00 84.62 95 ASP A C 1
ATOM 746 O O . ASP A 1 95 ? 1.799 -1.226 -13.787 1.00 84.62 95 ASP A O 1
ATOM 750 N N . GLY A 1 96 ? 2.328 -3.394 -13.910 1.00 82.25 96 GLY A N 1
ATOM 751 C CA . GLY A 1 96 ? 3.672 -3.249 -13.344 1.00 82.25 96 GLY A CA 1
ATOM 752 C C . GLY A 1 96 ? 3.744 -3.118 -11.815 1.00 82.25 96 GLY A C 1
ATOM 753 O O . GLY A 1 96 ? 4.842 -2.963 -11.278 1.00 82.25 96 GLY A O 1
ATOM 754 N N . ARG A 1 97 ? 2.623 -3.190 -11.085 1.00 87.12 97 ARG A N 1
ATOM 755 C CA . ARG A 1 97 ? 2.616 -3.244 -9.609 1.00 87.12 97 ARG A CA 1
ATOM 756 C C . ARG A 1 97 ? 3.007 -4.638 -9.127 1.00 87.12 97 ARG A C 1
ATOM 758 O O . ARG A 1 97 ? 2.555 -5.625 -9.691 1.00 87.12 97 ARG A O 1
ATOM 765 N N . MET A 1 98 ? 3.822 -4.702 -8.078 1.00 87.75 98 MET A N 1
ATOM 766 C CA . MET A 1 98 ? 4.473 -5.939 -7.617 1.00 87.75 98 MET A CA 1
ATOM 767 C C . MET A 1 98 ? 4.066 -6.341 -6.204 1.00 87.75 98 MET A C 1
ATOM 769 O O . MET A 1 98 ? 4.224 -7.492 -5.828 1.00 87.75 98 MET A O 1
ATOM 773 N N . TRP A 1 99 ? 3.504 -5.415 -5.430 1.00 91.62 99 TRP A N 1
ATOM 774 C CA . TRP A 1 99 ? 3.071 -5.663 -4.060 1.00 91.62 99 TRP A CA 1
ATOM 775 C C . TRP A 1 99 ? 1.590 -5.357 -3.907 1.00 91.62 99 TRP A C 1
ATOM 777 O O . TRP A 1 99 ? 1.111 -4.371 -4.467 1.00 91.62 99 TRP A O 1
ATOM 787 N N . SER A 1 100 ? 0.886 -6.170 -3.123 1.00 90.81 100 SER A N 1
ATOM 788 C CA . SER A 1 100 ? -0.430 -5.870 -2.564 1.00 90.81 100 SER A CA 1
ATOM 789 C C . SER A 1 100 ? -0.363 -5.932 -1.042 1.00 90.81 100 SER A C 1
ATOM 791 O O . SER A 1 100 ? 0.052 -6.939 -0.471 1.00 90.81 100 SER A O 1
ATOM 793 N N . THR A 1 101 ? -0.786 -4.860 -0.378 1.00 91.62 101 THR A N 1
ATOM 794 C CA . THR A 1 101 ? -0.898 -4.796 1.080 1.00 91.62 101 THR A CA 1
ATOM 795 C C . THR A 1 101 ? -2.353 -4.566 1.459 1.00 91.62 101 THR A C 1
ATOM 797 O O . THR A 1 101 ? -2.908 -3.498 1.197 1.00 91.62 101 THR A O 1
ATOM 800 N N . ALA A 1 102 ? -2.958 -5.554 2.116 1.00 89.81 102 ALA A N 1
ATOM 801 C CA . ALA A 1 102 ? -4.305 -5.487 2.666 1.00 89.81 102 ALA A CA 1
ATOM 802 C C . ALA A 1 102 ? -4.246 -5.242 4.181 1.00 89.81 102 ALA A C 1
ATOM 804 O O . ALA A 1 102 ? -3.696 -6.042 4.937 1.00 89.81 102 ALA A O 1
ATOM 805 N N . LEU A 1 103 ? -4.833 -4.138 4.629 1.00 89.38 103 LEU A N 1
ATOM 806 C CA . LEU A 1 103 ? -4.936 -3.719 6.022 1.00 89.38 103 LEU A CA 1
ATOM 807 C C . LEU A 1 103 ? -6.400 -3.775 6.450 1.00 89.38 103 LEU A C 1
ATOM 809 O O . LEU A 1 103 ? -7.284 -3.265 5.767 1.00 89.38 103 LEU A O 1
ATOM 813 N N . ARG A 1 104 ? -6.662 -4.400 7.587 1.00 85.00 104 ARG A N 1
ATOM 814 C CA . ARG A 1 104 ? -7.985 -4.565 8.177 1.00 85.00 104 ARG A CA 1
ATOM 815 C C . ARG A 1 104 ? -8.104 -3.634 9.367 1.00 85.00 104 ARG A C 1
ATOM 817 O O . ARG A 1 104 ? -7.290 -3.697 10.287 1.00 85.00 104 ARG A O 1
ATOM 824 N N . LEU A 1 105 ? -9.132 -2.796 9.348 1.00 79.25 105 LEU A N 1
ATOM 825 C CA . LEU A 1 105 ? -9.536 -1.989 10.491 1.00 79.25 105 LEU A CA 1
ATOM 826 C C . LEU A 1 105 ? -10.865 -2.536 10.998 1.00 79.25 105 LEU A C 1
ATOM 828 O O . LEU A 1 105 ? -11.805 -2.711 10.227 1.00 79.25 105 LEU A O 1
ATOM 832 N N . GLY A 1 106 ? -10.934 -2.836 12.292 1.00 65.81 106 GLY A N 1
ATOM 833 C CA . GLY A 1 106 ? -12.129 -3.399 12.906 1.00 65.81 106 GLY A CA 1
ATOM 834 C C . GLY A 1 106 ? -12.510 -2.641 14.164 1.00 65.81 106 GLY A C 1
ATOM 835 O O . GLY A 1 106 ? -11.663 -2.301 14.990 1.00 65.81 106 GLY A O 1
ATOM 836 N N . LYS A 1 107 ? -13.812 -2.428 14.351 1.00 54.62 107 LYS A N 1
ATOM 837 C CA . LYS A 1 107 ? -14.365 -2.158 15.681 1.00 54.62 107 LYS A CA 1
ATOM 838 C C . LYS A 1 107 ? -14.491 -3.496 16.413 1.00 54.62 107 LYS A C 1
ATOM 840 O O . LYS A 1 107 ? -14.612 -4.538 15.781 1.00 54.62 107 LYS A O 1
ATOM 845 N N . ALA A 1 108 ? -14.501 -3.485 17.744 1.00 48.06 108 ALA A N 1
ATOM 846 C CA . ALA A 1 108 ? -14.559 -4.681 18.597 1.00 48.06 108 ALA A CA 1
ATOM 847 C C . ALA A 1 108 ? -15.761 -5.644 18.369 1.00 48.06 108 ALA A C 1
ATOM 849 O O . ALA A 1 108 ? -15.890 -6.620 19.102 1.00 48.06 108 ALA A O 1
ATOM 850 N N . SER A 1 109 ? -16.631 -5.410 17.379 1.00 41.81 109 SER A N 1
ATOM 851 C CA . SER A 1 109 ? -17.699 -6.322 16.965 1.00 41.81 109 SER A CA 1
ATOM 852 C C . SER A 1 109 ? -17.641 -6.571 15.454 1.00 41.81 109 SER A C 1
ATOM 854 O O . SER A 1 109 ? -18.028 -5.693 14.698 1.00 41.81 109 SER A O 1
ATOM 856 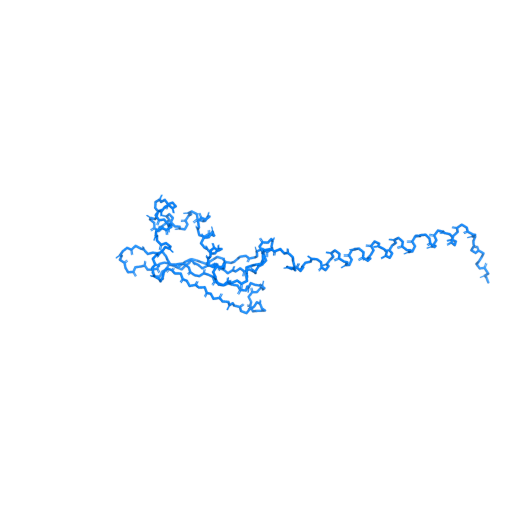N N . ASN A 1 110 ? -17.159 -7.755 15.066 1.00 48.12 110 ASN A N 1
ATOM 857 C CA . ASN A 1 110 ? -17.360 -8.533 13.826 1.00 48.12 110 ASN A CA 1
ATOM 858 C C . ASN A 1 110 ? -17.336 -7.901 12.415 1.00 48.12 110 ASN A C 1
ATOM 860 O O . ASN A 1 110 ? -17.240 -8.672 11.463 1.00 48.12 110 ASN A O 1
ATOM 864 N N . ASP A 1 111 ? -17.327 -6.584 12.248 1.00 58.62 111 ASP A N 1
ATOM 865 C CA . ASP A 1 111 ? -17.249 -5.927 10.944 1.00 58.62 111 ASP A CA 1
ATOM 866 C C . ASP A 1 111 ? -15.778 -5.590 10.660 1.00 58.62 111 ASP A C 1
ATOM 868 O O . ASP A 1 111 ? -15.197 -4.662 11.235 1.00 58.62 111 ASP A O 1
ATOM 872 N N . LEU A 1 112 ? -15.140 -6.426 9.837 1.00 63.38 112 LEU A N 1
ATOM 873 C CA . LEU A 1 112 ? -13.762 -6.242 9.382 1.00 63.38 112 LEU A CA 1
ATOM 874 C C . LEU A 1 112 ? -13.777 -5.512 8.046 1.00 63.38 112 LEU A C 1
ATOM 876 O O . LEU A 1 112 ? -14.068 -6.106 7.010 1.00 63.38 112 LEU A O 1
ATOM 880 N N . GLU A 1 113 ? -13.404 -4.241 8.069 1.00 75.31 113 GLU A N 1
ATOM 881 C CA . GLU A 1 113 ? -13.304 -3.435 6.861 1.00 75.31 113 GLU A CA 1
ATOM 882 C C . GLU A 1 113 ? -11.884 -3.454 6.298 1.00 75.31 113 GLU A C 1
ATOM 884 O O . GLU A 1 113 ? -10.903 -3.392 7.050 1.00 75.31 113 GLU A O 1
ATOM 889 N N . ARG A 1 114 ? -11.758 -3.559 4.968 1.00 84.62 114 ARG A N 1
ATOM 890 C CA . ARG A 1 114 ? -10.471 -3.783 4.294 1.00 84.62 114 ARG A CA 1
ATOM 891 C C . ARG A 1 114 ? -10.037 -2.565 3.482 1.00 84.62 114 ARG A C 1
ATOM 893 O O . ARG A 1 114 ? -10.776 -2.044 2.652 1.00 84.62 114 ARG A O 1
ATOM 900 N N . TYR A 1 115 ? -8.792 -2.166 3.700 1.00 89.56 115 TYR A N 1
ATOM 901 C CA . TYR A 1 115 ? -8.035 -1.217 2.898 1.00 89.56 115 TYR A CA 1
ATOM 902 C C . TYR A 1 115 ? -6.955 -1.973 2.136 1.00 89.56 115 TYR A C 1
ATOM 904 O O . TYR A 1 115 ? -6.067 -2.553 2.754 1.00 89.56 115 TYR A O 1
ATOM 912 N N . GLU A 1 116 ? -7.008 -1.977 0.813 1.00 91.19 116 GLU A N 1
ATOM 913 C CA . GLU A 1 116 ? -5.992 -2.628 -0.011 1.00 91.19 116 GLU A CA 1
ATOM 914 C C . GLU A 1 116 ? -5.230 -1.591 -0.826 1.00 91.19 116 GLU A C 1
ATOM 916 O O . GLU A 1 116 ? -5.835 -0.725 -1.457 1.00 91.19 116 GLU A O 1
ATOM 921 N N . VAL A 1 117 ? -3.900 -1.689 -0.827 1.00 91.44 117 VAL A N 1
ATOM 922 C CA . VAL A 1 117 ? -3.030 -0.881 -1.683 1.00 91.44 117 VAL A CA 1
ATOM 923 C C . VAL A 1 117 ? -2.114 -1.786 -2.470 1.00 91.44 117 VAL A C 1
ATOM 925 O O . VAL A 1 117 ? -1.323 -2.529 -1.897 1.00 91.44 117 VAL A O 1
ATOM 928 N N . GLN A 1 118 ? -2.170 -1.652 -3.787 1.00 92.25 118 GLN A N 1
ATOM 929 C CA . GLN A 1 118 ? -1.258 -2.320 -4.703 1.00 92.25 118 GLN A CA 1
ATOM 930 C C . GLN A 1 118 ? -0.248 -1.316 -5.241 1.00 92.25 118 GLN A C 1
ATOM 932 O O . GLN A 1 118 ? -0.651 -0.213 -5.612 1.00 92.25 118 GLN A O 1
ATOM 937 N N . PHE A 1 119 ? 1.038 -1.665 -5.304 1.00 89.62 119 PHE A N 1
ATOM 938 C CA . PHE A 1 119 ? 2.094 -0.722 -5.675 1.00 89.62 119 PHE A CA 1
ATOM 939 C C . PHE A 1 119 ? 3.337 -1.357 -6.315 1.00 89.62 119 PHE A C 1
ATOM 941 O O . PHE A 1 119 ? 3.566 -2.562 -6.233 1.00 89.62 119 PHE A O 1
ATOM 948 N N . THR A 1 120 ? 4.130 -0.540 -7.013 1.00 88.25 120 THR A N 1
ATOM 949 C CA . THR A 1 120 ? 5.418 -0.938 -7.615 1.00 88.25 120 THR A CA 1
ATOM 950 C C . THR A 1 120 ? 6.522 -0.970 -6.551 1.00 88.25 120 THR A C 1
ATOM 952 O O . THR A 1 120 ? 6.414 -0.313 -5.518 1.00 88.25 120 THR A O 1
ATOM 955 N N . SER A 1 121 ? 7.629 -1.684 -6.785 1.00 81.81 121 SER A N 1
ATOM 956 C CA . SER A 1 121 ? 8.744 -1.676 -5.822 1.00 81.81 121 SER A CA 1
ATOM 957 C C . SER A 1 121 ? 9.533 -0.365 -5.792 1.00 81.81 121 SER A C 1
ATOM 959 O O . SER A 1 121 ? 10.343 -0.157 -4.895 1.00 81.81 121 SER A O 1
ATOM 961 N N . CYS A 1 122 ? 9.396 0.497 -6.798 1.00 78.88 122 CYS A N 1
ATOM 962 C CA . CYS A 1 122 ? 10.287 1.640 -6.979 1.00 78.88 122 CYS A CA 1
ATOM 963 C C . CYS A 1 122 ? 9.713 2.887 -6.322 1.00 78.88 122 CYS A C 1
ATOM 965 O O . CYS A 1 122 ? 8.777 3.491 -6.838 1.00 78.88 122 CYS A O 1
ATOM 967 N N . ARG A 1 123 ? 10.314 3.315 -5.205 1.00 64.19 123 ARG A N 1
ATOM 968 C CA . ARG A 1 123 ? 9.759 4.365 -4.33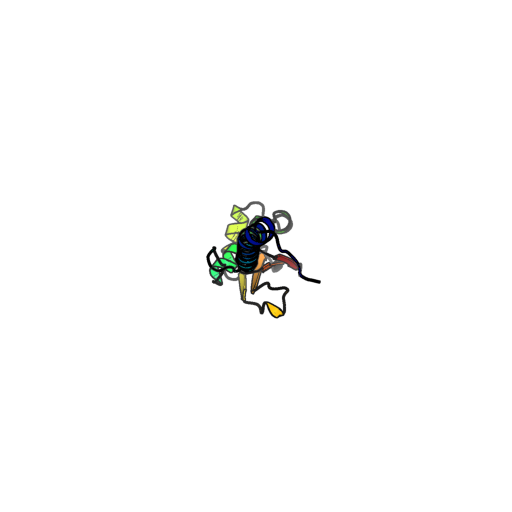5 1.00 64.19 123 ARG A CA 1
ATOM 969 C C . ARG A 1 123 ? 9.567 5.747 -4.995 1.00 64.19 123 ARG A C 1
ATOM 971 O O . ARG A 1 123 ? 8.801 6.562 -4.488 1.00 64.19 123 ARG A O 1
ATOM 978 N N . TYR A 1 124 ? 10.237 6.030 -6.110 1.00 61.72 124 TYR A N 1
ATOM 979 C CA . TYR A 1 124 ? 10.099 7.300 -6.843 1.00 61.72 124 TYR A CA 1
ATOM 980 C C . TYR A 1 124 ? 9.156 7.215 -8.057 1.00 61.72 124 TYR A C 1
ATOM 982 O O . TYR A 1 124 ? 8.741 8.249 -8.570 1.00 61.72 124 TYR A O 1
ATOM 990 N N . GLU A 1 125 ? 8.753 6.007 -8.460 1.00 69.94 125 GLU A N 1
ATOM 991 C CA . GLU A 1 125 ? 7.803 5.732 -9.550 1.00 69.94 125 GLU A CA 1
ATOM 992 C C . GLU A 1 125 ? 6.686 4.812 -9.041 1.00 69.94 125 GLU A C 1
ATOM 994 O O . GLU A 1 125 ? 6.397 3.740 -9.582 1.00 69.94 125 GLU A O 1
ATOM 999 N N . ILE A 1 126 ? 6.079 5.213 -7.922 1.00 75.38 126 ILE A N 1
ATOM 1000 C CA . ILE A 1 126 ? 5.046 4.410 -7.275 1.00 75.38 126 ILE A CA 1
ATOM 1001 C C . ILE A 1 126 ? 3.714 4.648 -7.970 1.00 75.38 126 ILE A C 1
ATOM 1003 O O . ILE A 1 126 ? 3.025 5.638 -7.718 1.00 75.38 126 ILE A O 1
ATOM 1007 N N . LEU A 1 127 ? 3.317 3.690 -8.800 1.00 82.56 127 LEU A N 1
ATOM 1008 C CA . LEU A 1 127 ? 1.929 3.555 -9.220 1.00 82.56 127 LEU A CA 1
ATOM 1009 C C . LEU A 1 127 ? 1.169 2.860 -8.101 1.00 82.56 127 LEU A C 1
ATOM 1011 O O . LEU A 1 127 ? 1.597 1.799 -7.657 1.00 82.56 127 LEU A O 1
ATOM 1015 N N . THR A 1 128 ? 0.056 3.441 -7.652 1.00 86.19 128 THR A N 1
ATOM 1016 C CA . THR A 1 128 ? -0.782 2.839 -6.610 1.00 86.19 128 THR A CA 1
ATOM 1017 C C . THR A 1 128 ? -2.204 2.613 -7.089 1.00 86.19 128 THR A C 1
ATOM 1019 O O . THR A 1 128 ? -2.748 3.415 -7.848 1.00 86.19 128 THR A O 1
ATOM 1022 N N . LYS A 1 129 ? -2.810 1.521 -6.629 1.00 89.94 129 LYS A N 1
ATOM 1023 C CA . LYS A 1 129 ? -4.250 1.280 -6.719 1.00 89.94 129 LYS A CA 1
ATOM 1024 C C . LYS A 1 129 ? -4.769 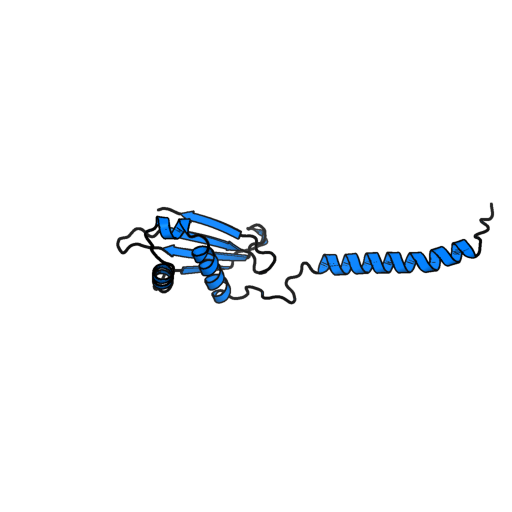1.045 -5.309 1.00 89.94 129 LYS A C 1
ATOM 1026 O O . LYS A 1 129 ? -4.243 0.176 -4.622 1.00 89.94 129 LYS A O 1
ATOM 1031 N N . ILE A 1 130 ? -5.754 1.836 -4.898 1.00 89.12 130 ILE A N 1
ATOM 1032 C CA . ILE A 1 130 ? -6.329 1.801 -3.551 1.00 89.12 130 ILE A CA 1
ATOM 1033 C C . ILE A 1 130 ? -7.769 1.306 -3.660 1.00 89.12 130 ILE A C 1
ATOM 1035 O O . ILE A 1 130 ? -8.544 1.853 -4.448 1.00 89.12 130 ILE A O 1
ATOM 1039 N N . THR A 1 131 ? -8.115 0.294 -2.870 1.00 88.25 131 THR A N 1
ATOM 1040 C CA . THR A 1 131 ? -9.462 -0.279 -2.802 1.00 88.25 131 THR A CA 1
ATOM 1041 C C . THR A 1 131 ? -9.963 -0.253 -1.362 1.00 88.25 131 THR A C 1
ATOM 1043 O O . THR A 1 131 ? -9.207 -0.495 -0.419 1.00 88.25 131 THR A O 1
ATOM 1046 N N . HIS A 1 132 ? -11.255 0.028 -1.208 1.00 85.00 132 HIS A N 1
ATOM 1047 C CA . HIS A 1 132 ? -11.965 0.012 0.063 1.00 85.00 132 HIS A CA 1
ATOM 1048 C C . HIS A 1 132 ? -13.108 -0.996 -0.057 1.00 85.00 132 HIS A C 1
ATOM 1050 O O . HIS A 1 132 ? -13.987 -0.808 -0.898 1.00 85.00 132 HIS A O 1
ATOM 1056 N N . GLU A 1 133 ? -13.080 -2.061 0.738 1.00 76.94 133 GLU A N 1
ATOM 1057 C CA . GLU A 1 133 ? -14.179 -3.027 0.800 1.00 76.94 133 GLU A CA 1
ATOM 1058 C C . GLU A 1 133 ? -14.917 -2.862 2.129 1.00 76.94 133 GLU A C 1
ATOM 1060 O O . GLU A 1 133 ? -14.347 -3.084 3.203 1.00 76.94 133 GLU A O 1
ATOM 1065 N N . GLU A 1 134 ? -16.185 -2.462 2.022 1.00 67.44 134 GLU A N 1
ATOM 1066 C CA . GLU A 1 134 ? -17.163 -2.478 3.108 1.00 67.44 134 GLU A CA 1
ATOM 1067 C C . GLU A 1 134 ? -17.958 -3.781 2.954 1.00 67.44 134 GLU A C 1
ATOM 1069 O O . GLU A 1 134 ? -18.534 -4.022 1.888 1.00 67.44 134 GLU A O 1
ATOM 1074 N N . HIS A 1 135 ? -17.894 -4.655 3.959 1.00 57.69 135 HIS A N 1
ATOM 1075 C CA . HIS A 1 135 ? -18.422 -6.018 3.884 1.00 57.69 135 HIS A CA 1
ATOM 1076 C C . HIS A 1 135 ? -19.808 -6.157 4.512 1.00 57.69 135 HIS A C 1
ATOM 1078 O O . HIS A 1 135 ? -20.084 -5.433 5.493 1.00 57.69 135 HIS A O 1
#

Secondary structure (DSSP, 8-state):
------HHHHHHHHHHHHHHHHHHHHHHHHHTT-S-SSS-B--SHHHHHHHHHHHHHH-HHHHHHTT--SHHHHHHHHTSTTSEEEEE--GGGTTT--EEEEEEEE-SSS-EEEEEEEE-SBTTS--EEEEEE--

Organism: NCBI:txid864069

Radius of gyration: 26.12 Å; Cα contacts (8 Å, |Δi|>4): 165; chains: 1; bounding box: 56×35×80 Å

Nearest PDB structures (foldseek):
  7pd7-assembly1_A  TM=4.343E-01  e=4.214E-01  Chondromyces crocatus
  4h62-assembly1_Q  TM=3.416E-01  e=1.199E+00  Saccharomyces cerevisiae S288C
  5oqm-assembly1_d  TM=2.832E-01  e=2.085E+00  Saccharomyces cerevisiae S288C
  2qkd-assembly1_A  TM=3.638E-01  e=5.246E+00  Mus musculus

Sequence (135 aa):
MTIVMTFRTVLAVLICAPLIAFAGGLAFVFWNVGSCSNLQKIDTSEDALEFGKYWLRRDERFWRAKGVKSLTDLNLELEKVGCCTVEEIVPSENDGRMWSTALRLGKASNDLERYEVQFTSCRYEILTKITHEEH